Protein AF-A0A1X7UXG9-F1 (afdb_monomer_lite)

InterPro domains:
  IPR025398 ZMYM1-like, RNase-like domain [PF14291] (23-160)

Structure (mmCIF, N/CA/C/O backbone):
data_AF-A0A1X7UXG9-F1
#
_entry.id   AF-A0A1X7UXG9-F1
#
loop_
_atom_site.group_PDB
_atom_site.id
_atom_site.type_symbol
_atom_site.label_atom_id
_atom_site.label_alt_id
_atom_site.label_comp_id
_atom_site.label_asym_id
_atom_site.label_entity_id
_atom_site.label_seq_id
_atom_site.pdbx_PDB_ins_code
_atom_site.Cartn_x
_atom_site.Cartn_y
_atom_site.Cartn_z
_atom_site.occupancy
_atom_site.B_iso_or_equiv
_atom_site.auth_seq_id
_atom_site.auth_comp_id
_atom_site.auth_asym_id
_atom_site.auth_atom_id
_atom_site.pdbx_PDB_model_num
ATOM 1 N N . MET A 1 1 ? -40.523 -17.699 44.724 1.00 46.25 1 MET A N 1
ATOM 2 C CA . MET A 1 1 ? -41.232 -17.612 43.425 1.00 46.25 1 MET A CA 1
ATOM 3 C C . MET A 1 1 ? -40.371 -18.243 42.340 1.00 46.25 1 MET A C 1
ATOM 5 O O . MET A 1 1 ? -39.279 -17.752 42.085 1.00 46.25 1 MET A O 1
ATOM 9 N N . ILE A 1 2 ? -40.819 -19.353 41.747 1.00 55.97 2 ILE A N 1
ATOM 10 C CA . ILE A 1 2 ? -40.121 -20.031 40.645 1.00 55.97 2 ILE A CA 1
ATOM 11 C C . ILE A 1 2 ? -40.518 -19.315 39.350 1.00 55.97 2 ILE A C 1
ATOM 13 O O . ILE A 1 2 ? -41.688 -19.307 38.981 1.00 55.97 2 ILE A O 1
ATOM 17 N N . VAL A 1 3 ? -39.560 -18.665 38.688 1.00 57.25 3 VAL A N 1
ATOM 18 C CA . VAL A 1 3 ? -39.793 -18.019 37.386 1.00 57.25 3 VAL A CA 1
ATOM 19 C C . VAL A 1 3 ? -40.158 -19.109 36.363 1.00 57.25 3 VAL A C 1
ATOM 21 O O . VAL A 1 3 ? -39.424 -20.099 36.290 1.00 57.25 3 VAL A O 1
ATOM 24 N N . PRO A 1 4 ? -41.239 -18.968 35.568 1.00 61.47 4 PRO A N 1
ATOM 25 C CA . PRO A 1 4 ? -41.665 -20.001 34.625 1.00 61.47 4 PRO A CA 1
ATOM 26 C C . PRO A 1 4 ? -40.545 -20.370 33.641 1.00 61.47 4 PRO A C 1
ATOM 28 O O . PRO A 1 4 ? -39.836 -19.496 33.135 1.00 61.47 4 PRO A O 1
ATOM 31 N N . SER A 1 5 ? -40.400 -21.666 33.344 1.00 67.81 5 SER A N 1
ATOM 32 C CA . SER A 1 5 ? -39.365 -22.231 32.453 1.00 67.81 5 SER A CA 1
ATOM 33 C C . SER A 1 5 ? -39.237 -21.483 31.108 1.00 67.81 5 SER A C 1
ATOM 35 O O . SER A 1 5 ? -38.129 -21.159 30.668 1.00 67.81 5 SER A O 1
ATOM 37 N N . ASN A 1 6 ? -40.365 -21.085 30.507 1.00 71.12 6 ASN A N 1
ATOM 38 C CA . ASN A 1 6 ? -40.392 -20.320 29.255 1.00 71.12 6 ASN A CA 1
ATOM 39 C C . ASN A 1 6 ? -39.812 -18.903 29.379 1.00 71.12 6 ASN A C 1
ATOM 41 O O . ASN A 1 6 ? -39.147 -18.429 28.459 1.00 71.12 6 ASN A O 1
ATOM 45 N N . THR A 1 7 ? -39.995 -18.234 30.517 1.00 75.69 7 THR A N 1
ATOM 46 C CA . THR A 1 7 ? -39.500 -16.869 30.735 1.00 75.69 7 THR A CA 1
ATOM 47 C C . THR A 1 7 ? -37.975 -16.848 30.866 1.00 75.69 7 THR A C 1
ATOM 49 O O . THR A 1 7 ? -37.319 -15.960 30.322 1.00 75.69 7 THR A O 1
ATOM 52 N N . ARG A 1 8 ? -37.381 -17.871 31.505 1.00 77.00 8 ARG A N 1
ATOM 53 C CA . ARG A 1 8 ? -35.915 -18.052 31.544 1.00 77.00 8 ARG A CA 1
ATOM 54 C C . ARG A 1 8 ? -35.333 -18.340 30.159 1.00 77.00 8 ARG A C 1
ATOM 56 O O . ARG A 1 8 ? -34.310 -17.758 29.806 1.00 77.00 8 ARG A O 1
ATOM 63 N N . ARG A 1 9 ? -35.990 -19.188 29.361 1.00 81.12 9 ARG A N 1
ATOM 64 C CA . ARG A 1 9 ? -35.554 -19.514 27.992 1.00 81.12 9 ARG A CA 1
ATOM 65 C C . ARG A 1 9 ? -35.587 -18.292 27.069 1.00 81.12 9 ARG A C 1
ATOM 67 O O . ARG A 1 9 ? -34.615 -18.047 26.359 1.00 81.12 9 ARG A O 1
ATOM 74 N N . LEU A 1 10 ? -36.659 -17.499 27.117 1.00 82.62 10 LEU A N 1
ATOM 75 C CA . LEU A 1 10 ? -36.786 -16.257 26.345 1.00 82.62 10 LEU A CA 1
ATOM 76 C C . LEU A 1 10 ? -35.743 -15.208 26.758 1.00 82.62 10 LEU A C 1
ATOM 78 O O . LEU A 1 10 ? -35.143 -14.564 25.899 1.00 82.62 10 LEU A O 1
ATOM 82 N N . TYR A 1 11 ? -35.476 -15.072 28.060 1.00 86.00 11 TYR A N 1
ATOM 83 C CA . TYR A 1 11 ? -34.438 -14.174 28.570 1.00 86.00 11 TYR A CA 1
ATOM 84 C C . TYR A 1 11 ? -33.036 -14.570 28.086 1.00 86.00 11 TYR A C 1
ATOM 86 O O . TYR A 1 11 ? -32.285 -13.722 27.602 1.00 86.00 11 TYR A O 1
ATOM 94 N N . LEU A 1 12 ? -32.695 -15.862 28.169 1.00 86.50 12 LEU A N 1
ATOM 95 C CA . LEU A 1 12 ? -31.421 -16.391 27.676 1.00 86.50 12 LEU A CA 1
ATOM 96 C C . LEU A 1 12 ? -31.277 -16.194 26.166 1.00 86.50 12 LEU A C 1
ATOM 98 O O . LEU A 1 12 ? -30.239 -15.716 25.717 1.00 86.50 12 LEU A O 1
ATOM 102 N N . HIS A 1 13 ? -32.328 -16.487 25.396 1.00 88.38 13 HIS A N 1
ATOM 103 C CA . HIS A 1 13 ? -32.331 -16.266 23.953 1.00 88.38 13 HIS A CA 1
ATOM 104 C C . HIS A 1 13 ? -32.081 -14.791 23.612 1.00 88.38 13 HIS A C 1
ATOM 106 O O . HIS A 1 13 ? -31.202 -14.491 22.812 1.00 88.38 13 HIS A O 1
ATOM 112 N N . ARG A 1 14 ? -32.766 -13.855 24.285 1.00 88.25 14 ARG A N 1
ATOM 113 C CA . ARG A 1 14 ? -32.559 -12.414 24.077 1.00 88.25 14 ARG A CA 1
ATOM 114 C C . ARG A 1 14 ? -31.129 -11.979 24.409 1.00 88.25 14 ARG A C 1
ATOM 116 O O . ARG A 1 14 ? -30.548 -11.220 23.637 1.00 88.25 14 ARG A O 1
ATOM 123 N N . LYS A 1 15 ? -30.550 -12.474 25.510 1.00 88.88 15 LYS A N 1
ATOM 124 C CA . LYS A 1 15 ? -29.150 -12.196 25.880 1.00 88.88 15 LYS A CA 1
ATOM 125 C C . LYS A 1 15 ? -28.161 -12.724 24.841 1.00 88.88 15 LYS A C 1
ATOM 127 O O . LYS A 1 15 ? -27.250 -11.999 24.459 1.00 88.88 15 LYS A O 1
ATOM 132 N N . ILE A 1 16 ? -28.351 -13.955 24.364 1.00 90.75 16 ILE A N 1
ATOM 133 C CA . ILE A 1 16 ? -27.497 -14.551 23.325 1.00 90.75 16 ILE A CA 1
ATOM 134 C C . ILE A 1 16 ? -27.594 -13.736 22.036 1.00 90.75 16 ILE A C 1
ATOM 136 O O . ILE A 1 16 ? -26.565 -13.361 21.481 1.00 90.75 16 ILE A O 1
ATOM 140 N N . THR A 1 17 ? -28.805 -13.387 21.599 1.00 90.06 17 THR A N 1
ATOM 141 C CA . THR A 1 17 ? -29.002 -12.561 20.403 1.00 90.06 17 THR A CA 1
ATOM 142 C C . THR A 1 17 ? -28.331 -11.196 20.553 1.00 90.06 17 THR A C 1
ATOM 144 O O . THR A 1 17 ? -27.647 -10.758 19.637 1.00 90.06 17 THR A O 1
ATOM 147 N N . GLN A 1 18 ? -28.435 -10.545 21.717 1.00 90.38 18 GLN A N 1
ATOM 148 C CA . GLN A 1 18 ? -27.741 -9.277 21.980 1.00 90.38 18 GLN A CA 1
ATOM 149 C C . GLN A 1 18 ? -26.213 -9.410 21.900 1.00 90.38 18 GLN A C 1
ATOM 151 O O . GLN A 1 18 ? -25.566 -8.559 21.294 1.00 90.38 18 GLN A O 1
ATOM 156 N N . LEU A 1 19 ? -25.640 -10.481 22.458 1.00 91.69 19 LEU A N 1
ATOM 157 C CA . LEU A 1 19 ? -24.198 -10.742 22.399 1.00 91.69 19 LEU A CA 1
ATOM 158 C C . LEU A 1 19 ? -23.717 -11.001 20.966 1.00 91.69 19 LEU A C 1
ATOM 160 O O . LEU A 1 19 ? -22.691 -10.463 20.553 1.00 91.69 19 LEU A O 1
ATOM 164 N N . VAL A 1 20 ? -24.465 -11.796 20.195 1.00 93.25 20 VAL A N 1
ATOM 165 C CA . VAL A 1 20 ? -24.142 -12.093 18.791 1.00 93.25 20 VAL A CA 1
ATOM 166 C C . VAL A 1 20 ? -24.216 -10.827 17.940 1.00 93.25 20 VAL A C 1
ATOM 168 O O . VAL A 1 20 ? -23.294 -10.552 17.172 1.00 93.25 20 VAL A O 1
ATOM 171 N N . THR A 1 21 ? -25.267 -10.023 18.107 1.00 92.69 21 THR A N 1
ATOM 172 C CA . THR A 1 21 ? -25.415 -8.749 17.394 1.00 92.69 21 THR A CA 1
ATOM 173 C C . THR A 1 21 ? -24.310 -7.764 17.772 1.00 92.69 21 THR A C 1
ATOM 175 O O . THR A 1 21 ? -23.743 -7.130 16.885 1.00 92.69 21 THR A O 1
ATOM 178 N N . GLY A 1 22 ? -23.953 -7.672 19.059 1.00 92.00 22 GLY A N 1
ATOM 179 C CA . GLY A 1 22 ? -22.851 -6.831 19.532 1.00 92.00 22 GLY A CA 1
ATOM 180 C C . GLY A 1 22 ? -21.515 -7.216 18.898 1.00 92.00 22 GLY A C 1
ATOM 181 O O . GLY A 1 22 ? -20.849 -6.368 18.312 1.00 92.00 22 GLY A O 1
ATOM 182 N N . ARG A 1 23 ? -21.181 -8.513 18.905 1.00 92.56 23 ARG A N 1
ATOM 183 C CA . ARG A 1 23 ? -19.962 -9.027 18.263 1.00 92.56 23 ARG A CA 1
ATOM 184 C C . ARG A 1 23 ? -19.941 -8.765 16.759 1.00 92.56 23 ARG A C 1
ATOM 186 O O . ARG A 1 23 ? -18.907 -8.398 16.217 1.00 92.56 23 ARG A O 1
ATOM 193 N N . ARG A 1 24 ? -21.070 -8.950 16.068 1.00 93.88 24 ARG A N 1
ATOM 194 C CA . ARG A 1 24 ? -21.158 -8.679 14.625 1.00 93.88 24 ARG A CA 1
ATOM 195 C C . ARG A 1 24 ? -20.917 -7.202 14.319 1.00 93.88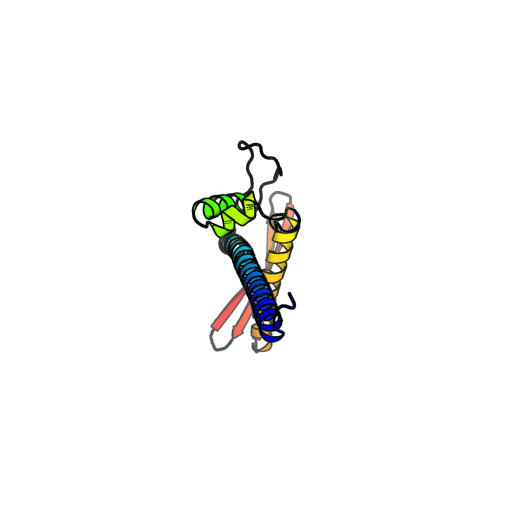 24 ARG A C 1
ATOM 197 O O . ARG A 1 24 ? -20.215 -6.903 13.361 1.00 93.88 24 ARG A O 1
ATOM 204 N N . LYS A 1 25 ? -21.473 -6.306 15.137 1.00 93.69 25 LYS A N 1
ATOM 205 C CA . LYS A 1 25 ? -21.252 -4.864 15.011 1.00 93.69 25 LYS A CA 1
ATOM 206 C C . LYS A 1 25 ? -19.779 -4.507 15.218 1.00 93.69 25 LYS A C 1
ATOM 208 O O . LYS A 1 25 ? -19.227 -3.785 14.406 1.00 93.69 25 LYS A O 1
ATOM 213 N N . GLU A 1 26 ? -19.133 -5.064 16.238 1.00 91.75 26 GLU A N 1
ATOM 214 C CA . GLU A 1 26 ? -17.703 -4.847 16.494 1.00 91.75 26 GLU A CA 1
ATOM 215 C C . GLU A 1 26 ? -16.818 -5.337 15.336 1.00 91.75 26 GLU A C 1
ATOM 217 O O . GLU A 1 26 ? -15.916 -4.629 14.901 1.00 91.75 26 GLU A O 1
ATOM 222 N N . VAL A 1 27 ? -17.100 -6.524 14.786 1.00 93.31 27 VAL A N 1
ATOM 223 C CA . VAL A 1 27 ? -16.371 -7.049 13.618 1.00 93.31 27 VAL A CA 1
ATOM 224 C C . VAL A 1 27 ? -16.527 -6.134 12.406 1.00 93.31 27 VAL A C 1
ATOM 226 O O . VAL A 1 27 ? -15.559 -5.922 11.682 1.00 93.31 27 VAL A O 1
ATOM 229 N N . GLU A 1 28 ? -17.727 -5.605 12.181 1.00 95.19 28 GLU A N 1
ATOM 230 C CA . GLU A 1 28 ? -17.985 -4.669 11.089 1.00 95.19 28 GLU A CA 1
ATOM 231 C C . GLU A 1 28 ? -17.241 -3.343 11.297 1.00 95.19 28 GLU A C 1
ATOM 233 O O . GLU A 1 28 ? -16.549 -2.887 10.390 1.00 95.19 28 GLU A O 1
ATOM 238 N N . GLU A 1 29 ? -17.296 -2.773 12.505 1.00 93.88 29 GLU A N 1
ATOM 239 C CA . GLU A 1 29 ? -16.570 -1.543 12.840 1.00 93.88 29 GLU A CA 1
ATOM 240 C C . GLU A 1 29 ? -15.052 -1.718 12.646 1.00 93.88 29 GLU A C 1
ATOM 242 O O . GLU A 1 29 ? -14.397 -0.878 12.030 1.00 93.88 29 GLU A O 1
ATOM 247 N N . ASN A 1 30 ? -14.496 -2.852 13.085 1.00 93.31 30 ASN A N 1
ATOM 248 C CA . ASN A 1 30 ? -13.076 -3.164 12.912 1.00 93.31 30 ASN A CA 1
ATOM 249 C C . ASN A 1 30 ? -12.691 -3.335 11.435 1.00 93.31 30 ASN A C 1
ATOM 251 O O . ASN A 1 30 ? -11.621 -2.888 11.025 1.00 93.31 30 ASN A O 1
ATOM 255 N N . ARG A 1 31 ? -13.550 -3.960 10.617 1.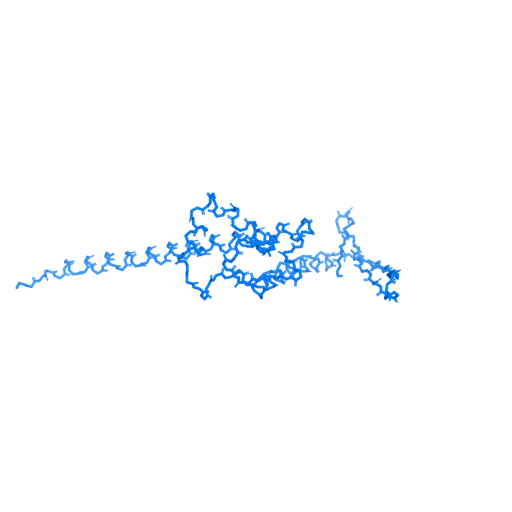00 95.31 31 ARG A N 1
ATOM 256 C CA . ARG A 1 31 ? -13.320 -4.081 9.167 1.00 95.31 31 ARG A CA 1
ATOM 257 C C . ARG A 1 31 ? -13.295 -2.716 8.495 1.00 95.31 31 ARG A C 1
ATOM 259 O O . ARG A 1 31 ? -12.410 -2.479 7.680 1.00 95.31 31 ARG A O 1
ATOM 266 N N . GLN A 1 32 ? -14.223 -1.833 8.854 1.00 95.75 32 GLN A N 1
ATOM 267 C CA . GLN A 1 32 ? -14.268 -0.471 8.323 1.00 95.75 32 GLN A CA 1
ATOM 268 C C . GLN A 1 32 ? -13.025 0.325 8.722 1.00 95.75 32 GLN A C 1
ATOM 270 O O . GLN A 1 32 ? -12.411 0.954 7.866 1.00 95.75 32 GLN A O 1
ATOM 275 N N . TYR A 1 33 ? -12.596 0.231 9.984 1.00 94.94 33 TYR A N 1
ATOM 276 C CA . TYR A 1 33 ? -11.359 0.862 10.446 1.00 94.94 33 TYR A CA 1
ATOM 277 C C . TYR A 1 33 ? -10.141 0.400 9.634 1.00 94.94 33 TYR A C 1
ATOM 279 O O . TYR A 1 33 ? -9.412 1.224 9.087 1.00 94.94 33 TYR A O 1
ATOM 287 N N . VAL A 1 34 ? -9.954 -0.917 9.498 1.00 94.94 34 VAL A N 1
ATOM 288 C CA . VAL A 1 34 ? -8.837 -1.490 8.731 1.00 94.94 34 VAL A CA 1
ATOM 289 C C . VAL A 1 34 ? -8.905 -1.088 7.259 1.00 94.94 34 VAL A C 1
ATOM 291 O O . VAL A 1 34 ? -7.869 -0.778 6.677 1.00 94.94 34 VAL A O 1
ATOM 294 N N . MET A 1 35 ? -10.101 -1.052 6.664 1.00 96.56 35 MET A N 1
ATOM 295 C CA . MET A 1 35 ? -10.275 -0.639 5.271 1.00 96.56 35 MET A CA 1
ATOM 296 C C . MET A 1 35 ? -9.783 0.791 5.048 1.00 96.56 35 MET A C 1
ATOM 298 O O . MET A 1 35 ? -9.020 1.021 4.117 1.00 96.56 35 MET A O 1
ATOM 302 N N . ILE A 1 36 ? -10.120 1.719 5.949 1.00 96.38 36 ILE A N 1
ATOM 303 C CA . ILE A 1 36 ? -9.661 3.112 5.863 1.00 96.38 36 ILE A CA 1
ATOM 304 C C . ILE A 1 36 ? -8.127 3.191 5.902 1.00 96.38 36 ILE A C 1
ATOM 306 O O . ILE A 1 36 ? -7.524 3.925 5.121 1.00 96.38 36 ILE A O 1
ATOM 310 N N . LEU A 1 37 ? -7.470 2.408 6.769 1.00 96.00 37 LEU A N 1
ATOM 311 C CA . LEU A 1 37 ? -6.003 2.380 6.822 1.00 96.00 37 LEU A CA 1
ATOM 312 C C . LEU A 1 37 ? -5.393 1.855 5.514 1.00 96.00 37 LEU A C 1
ATOM 314 O O . LEU A 1 37 ? -4.427 2.432 5.012 1.00 96.00 37 LEU A O 1
ATOM 318 N N . ILE A 1 38 ? -5.957 0.775 4.964 1.00 96.88 38 ILE A N 1
ATOM 319 C CA . ILE A 1 38 ? -5.505 0.176 3.701 1.00 96.88 38 ILE A CA 1
ATOM 320 C C . ILE A 1 38 ? -5.696 1.159 2.545 1.00 96.88 38 ILE A C 1
ATOM 322 O O . ILE A 1 38 ? -4.770 1.346 1.762 1.00 96.88 38 ILE A O 1
ATOM 326 N N . GLU A 1 39 ? -6.854 1.809 2.446 1.00 96.81 39 GLU A N 1
ATOM 327 C CA . GLU A 1 39 ? -7.158 2.782 1.393 1.00 96.81 39 GLU A CA 1
ATOM 328 C C . GLU A 1 39 ? -6.220 3.990 1.446 1.00 96.81 39 GLU A C 1
ATOM 330 O O . GLU A 1 39 ? -5.704 4.412 0.412 1.00 96.81 39 GLU A O 1
ATOM 335 N N . THR A 1 40 ? -5.924 4.504 2.642 1.00 96.81 40 THR A N 1
ATOM 336 C CA . THR A 1 40 ? -4.975 5.612 2.814 1.00 96.81 40 THR A CA 1
ATOM 337 C C . THR A 1 40 ? -3.550 5.203 2.428 1.00 96.81 40 THR A C 1
ATOM 339 O O . THR A 1 40 ? -2.858 5.960 1.745 1.00 96.81 40 THR A O 1
ATOM 342 N N . LEU A 1 41 ? -3.102 3.993 2.790 1.00 96.81 41 LEU A N 1
ATOM 343 C CA . LEU A 1 41 ? -1.799 3.470 2.352 1.00 96.81 41 LEU A CA 1
ATOM 344 C C . LEU A 1 41 ? -1.744 3.255 0.840 1.00 96.81 41 LEU A C 1
ATOM 346 O O . LEU A 1 41 ? -0.755 3.612 0.202 1.00 96.81 41 LEU A O 1
ATOM 350 N N . HIS A 1 42 ? -2.809 2.696 0.270 1.00 96.31 42 HIS A N 1
ATOM 351 C CA . HIS A 1 42 ? -2.938 2.474 -1.162 1.00 96.31 42 HIS A CA 1
ATOM 352 C C . HIS A 1 42 ? -2.902 3.797 -1.932 1.00 96.31 42 HIS A C 1
ATOM 354 O O . HIS A 1 42 ? -2.157 3.907 -2.901 1.00 96.31 42 HIS A O 1
ATOM 360 N N . TYR A 1 43 ? -3.612 4.825 -1.458 1.00 96.44 43 TYR A N 1
ATOM 361 C CA . TYR A 1 43 ? -3.547 6.171 -2.022 1.00 96.44 43 TYR A CA 1
ATOM 362 C C . TYR A 1 43 ? -2.111 6.703 -2.033 1.00 96.44 43 TYR A C 1
ATOM 364 O O . TYR A 1 43 ? -1.613 7.110 -3.081 1.00 96.44 43 TYR A O 1
ATOM 372 N N . CYS A 1 44 ? -1.414 6.651 -0.895 1.00 96.12 44 CYS A N 1
ATOM 373 C CA . CYS A 1 44 ? -0.031 7.112 -0.829 1.00 96.12 44 CYS A CA 1
ATOM 374 C C . CYS A 1 44 ? 0.884 6.342 -1.791 1.00 96.12 44 CYS A C 1
ATOM 376 O O . CYS A 1 44 ? 1.701 6.960 -2.471 1.00 96.12 44 CYS A O 1
ATOM 378 N N . ALA A 1 45 ? 0.721 5.019 -1.889 1.00 94.38 45 ALA A N 1
ATOM 379 C CA . ALA A 1 45 ? 1.489 4.184 -2.808 1.00 94.38 45 ALA A CA 1
ATOM 380 C C . ALA A 1 45 ? 1.222 4.549 -4.277 1.00 94.38 45 ALA A C 1
ATOM 382 O O . ALA A 1 45 ? 2.165 4.734 -5.042 1.00 94.38 45 ALA A O 1
ATOM 383 N N . GLN A 1 46 ? -0.046 4.720 -4.659 1.00 93.88 46 GLN A N 1
ATOM 384 C CA . GLN A 1 46 ? -0.433 5.102 -6.019 1.00 93.88 46 GLN A CA 1
ATOM 385 C C . GLN A 1 46 ? 0.072 6.493 -6.414 1.00 93.88 46 GLN A C 1
ATOM 387 O O . GLN A 1 46 ? 0.423 6.708 -7.570 1.00 93.88 46 GLN A O 1
ATOM 392 N N . GLN A 1 47 ? 0.105 7.436 -5.469 1.00 95.94 47 GLN A N 1
ATOM 393 C CA . GLN A 1 47 ? 0.558 8.808 -5.713 1.00 95.94 47 GLN A CA 1
ATOM 394 C C . GLN A 1 47 ? 2.074 8.997 -5.524 1.00 95.94 47 GLN A C 1
ATOM 396 O O . GLN A 1 47 ? 2.577 10.100 -5.727 1.00 95.94 47 GLN A O 1
ATOM 401 N N . GLY A 1 48 ? 2.813 7.965 -5.097 1.00 93.19 48 GLY A N 1
ATOM 402 C CA . GLY A 1 48 ? 4.236 8.091 -4.763 1.00 93.19 48 GLY A CA 1
ATOM 403 C C . GLY A 1 48 ? 4.508 9.007 -3.560 1.00 93.19 48 GLY A C 1
ATOM 404 O O . GLY A 1 48 ? 5.588 9.583 -3.441 1.00 93.19 48 GLY A O 1
ATOM 405 N N . VAL A 1 49 ? 3.529 9.170 -2.667 1.00 94.44 49 VAL A N 1
ATOM 406 C CA . VAL A 1 49 ? 3.645 10.011 -1.472 1.00 94.44 49 VAL A CA 1
ATOM 407 C C . VAL A 1 49 ? 4.390 9.238 -0.390 1.00 94.44 49 VAL A C 1
ATOM 409 O O . VAL A 1 49 ? 3.963 8.167 0.042 1.00 94.44 49 VAL A O 1
ATOM 412 N N . ALA A 1 50 ? 5.494 9.807 0.093 1.00 92.38 50 ALA A N 1
ATOM 413 C CA . ALA A 1 50 ? 6.230 9.238 1.215 1.00 92.38 50 ALA A CA 1
ATOM 414 C C . ALA A 1 50 ? 5.313 9.119 2.441 1.00 92.38 50 ALA A C 1
ATOM 416 O O . ALA A 1 50 ? 4.710 10.105 2.849 1.00 92.38 50 ALA A O 1
ATOM 417 N N . LEU A 1 51 ? 5.216 7.940 3.057 1.00 91.62 51 LEU A N 1
ATOM 418 C CA . LEU A 1 51 ? 4.346 7.748 4.226 1.00 91.62 51 LEU A CA 1
ATOM 419 C C . LEU A 1 51 ? 4.835 8.516 5.452 1.00 91.62 51 LEU A C 1
ATOM 421 O O . LEU A 1 51 ? 4.026 9.032 6.221 1.00 91.62 51 LEU A O 1
ATOM 425 N N . ARG A 1 52 ? 6.160 8.576 5.605 1.00 86.88 52 ARG A N 1
ATOM 426 C CA . ARG A 1 52 ? 6.852 8.965 6.827 1.00 86.88 52 ARG A CA 1
ATOM 427 C C . ARG A 1 52 ? 8.074 9.829 6.570 1.00 86.88 52 ARG A C 1
ATOM 429 O O . ARG A 1 52 ? 8.735 9.684 5.542 1.00 86.88 52 ARG A O 1
ATOM 436 N N . GLY A 1 53 ? 8.370 10.714 7.518 1.00 76.31 53 GLY A N 1
ATOM 437 C CA . GLY A 1 53 ? 9.592 11.515 7.524 1.00 76.31 53 GLY A CA 1
ATOM 438 C C . GLY A 1 53 ? 10.789 10.760 8.110 1.00 76.31 53 GLY A C 1
ATOM 439 O O . GLY A 1 53 ? 10.659 9.668 8.654 1.00 76.31 53 GLY A O 1
ATOM 440 N N . HIS A 1 54 ? 11.975 11.371 8.040 1.00 69.44 54 HIS A N 1
ATOM 441 C CA . HIS A 1 54 ? 13.194 10.813 8.645 1.00 69.44 54 HIS A CA 1
ATOM 442 C C . HIS A 1 54 ? 13.120 10.733 10.182 1.00 69.44 54 HIS A C 1
ATOM 444 O O . HIS A 1 54 ? 13.766 9.886 10.793 1.00 69.44 54 HIS A O 1
ATOM 450 N N . ARG A 1 55 ? 12.330 11.615 10.805 1.00 66.12 55 ARG A N 1
ATOM 451 C CA . ARG A 1 55 ? 12.020 11.601 12.236 1.00 66.12 55 ARG A CA 1
ATOM 452 C C . ARG A 1 55 ? 10.511 11.529 12.392 1.00 66.12 55 ARG A C 1
ATOM 454 O O . ARG A 1 55 ? 9.845 12.553 12.315 1.00 66.12 55 ARG A O 1
ATOM 461 N N . GLU A 1 56 ? 9.994 10.327 12.577 1.00 62.25 56 GLU A N 1
ATOM 462 C CA . GLU A 1 56 ? 8.672 10.155 13.167 1.00 62.25 56 GLU A CA 1
ATOM 463 C C . GLU A 1 56 ? 8.861 10.061 14.671 1.00 62.25 56 GLU A C 1
ATOM 465 O O . GLU A 1 56 ? 9.618 9.215 15.153 1.00 62.25 56 GLU A O 1
ATOM 470 N N . VAL A 1 57 ? 8.219 10.960 15.405 1.00 60.28 57 VAL A N 1
ATOM 471 C CA . VAL A 1 57 ? 8.211 10.906 16.862 1.00 60.28 57 VAL A CA 1
ATOM 472 C C . VAL A 1 57 ? 6.800 10.517 17.277 1.00 60.28 57 VAL A C 1
ATOM 474 O O . VAL A 1 57 ? 5.839 11.195 16.926 1.00 60.28 57 VAL A O 1
ATOM 477 N N . ASP A 1 58 ? 6.682 9.395 17.982 1.00 54.91 58 ASP A N 1
ATOM 478 C CA . ASP A 1 58 ? 5.431 8.935 18.592 1.00 54.91 58 ASP A CA 1
ATOM 479 C C . ASP A 1 58 ? 5.212 9.713 19.900 1.00 54.91 58 ASP A C 1
ATOM 481 O O . ASP A 1 58 ? 5.424 9.207 21.002 1.00 54.91 58 ASP A O 1
ATOM 485 N N . THR A 1 59 ? 4.933 11.011 19.773 1.00 55.41 59 THR A N 1
ATOM 486 C CA . THR A 1 59 ? 4.756 11.946 20.894 1.00 55.41 59 THR A CA 1
ATOM 487 C C . THR A 1 59 ? 3.525 12.809 20.678 1.00 55.41 59 THR A C 1
ATOM 489 O O . THR A 1 59 ? 3.223 13.196 19.554 1.00 55.41 59 THR A O 1
ATOM 492 N N . GLU A 1 60 ? 2.858 13.163 21.776 1.00 53.09 60 GLU A N 1
ATOM 493 C CA . GLU A 1 60 ? 1.676 14.037 21.796 1.00 53.09 60 GLU A CA 1
ATOM 494 C C . GLU A 1 60 ? 1.993 15.515 21.472 1.00 53.09 60 GLU A C 1
ATOM 496 O O . GLU A 1 60 ? 1.081 16.338 21.419 1.00 53.09 60 GLU A O 1
ATOM 501 N N . ASP A 1 61 ? 3.265 15.859 21.234 1.00 57.12 61 ASP A N 1
ATOM 502 C CA . ASP A 1 61 ? 3.681 17.208 20.847 1.00 57.12 61 ASP A CA 1
ATOM 503 C C . ASP A 1 61 ? 3.195 17.550 19.431 1.00 57.12 61 ASP A C 1
ATOM 505 O O . ASP A 1 61 ? 3.649 17.002 18.424 1.00 57.12 61 ASP A O 1
ATOM 509 N N . THR A 1 62 ? 2.285 18.519 19.360 1.00 54.41 62 THR A N 1
ATOM 510 C CA . THR A 1 62 ? 1.622 18.980 18.131 1.00 54.41 62 THR A CA 1
ATOM 511 C C . THR A 1 62 ? 2.547 19.681 17.135 1.00 54.41 62 THR A C 1
ATOM 513 O O . THR A 1 62 ? 2.147 19.907 15.996 1.00 54.41 62 THR A O 1
ATOM 516 N N . ASP A 1 63 ? 3.776 20.011 17.541 1.00 58.91 63 ASP A N 1
ATOM 517 C CA . ASP A 1 63 ? 4.769 20.715 16.717 1.00 58.91 63 ASP A CA 1
ATOM 518 C C . ASP A 1 63 ? 5.643 19.771 15.873 1.00 58.91 63 ASP A C 1
ATOM 520 O O . ASP A 1 63 ? 6.566 20.207 15.178 1.00 58.91 63 ASP A O 1
ATOM 524 N N . ILE A 1 64 ? 5.370 18.463 15.911 1.00 67.19 64 ILE A N 1
ATOM 525 C CA . ILE A 1 64 ? 6.186 17.451 15.243 1.00 67.19 64 ILE A CA 1
ATOM 526 C C . ILE A 1 64 ? 5.470 16.908 14.005 1.00 67.19 64 ILE A C 1
ATOM 528 O O . ILE A 1 64 ? 4.284 16.589 14.013 1.00 67.19 64 ILE A O 1
ATOM 532 N N . ASN A 1 65 ? 6.217 16.784 12.907 1.00 74.56 65 ASN A N 1
ATOM 533 C CA . ASN A 1 65 ? 5.730 16.180 11.672 1.00 74.56 65 ASN A CA 1
ATOM 534 C C . ASN A 1 65 ? 5.426 14.684 11.887 1.00 74.56 65 ASN A C 1
ATOM 536 O O . ASN A 1 65 ? 6.344 13.875 12.020 1.00 74.56 65 ASN A O 1
ATOM 540 N N . LEU A 1 66 ? 4.139 14.327 11.871 1.00 78.50 66 LEU A N 1
ATOM 541 C CA . LEU A 1 66 ? 3.637 12.959 12.059 1.00 78.50 66 LEU A CA 1
ATOM 542 C C . LEU A 1 66 ? 3.843 12.047 10.834 1.00 78.50 66 LEU A C 1
ATOM 544 O O . LEU A 1 66 ? 3.536 10.863 10.890 1.00 78.50 66 LEU A O 1
ATOM 548 N N . GLY A 1 67 ? 4.314 12.583 9.705 1.00 88.12 67 GLY A N 1
ATOM 549 C CA . GLY A 1 67 ? 4.318 11.884 8.422 1.00 88.12 67 GLY A CA 1
ATOM 550 C C . GLY A 1 67 ? 2.969 11.976 7.702 1.00 88.12 67 GLY A C 1
ATOM 551 O O . GLY A 1 67 ? 1.923 12.255 8.297 1.00 88.12 67 GLY A O 1
ATOM 552 N N . ASN A 1 68 ? 2.984 11.762 6.386 1.00 91.69 68 ASN A N 1
ATOM 553 C CA . ASN A 1 68 ? 1.802 11.937 5.541 1.00 91.69 68 ASN A CA 1
ATOM 554 C C . ASN A 1 68 ? 0.707 10.915 5.860 1.00 91.69 68 ASN A C 1
ATOM 556 O O . ASN A 1 68 ? -0.466 11.272 5.848 1.00 91.69 68 ASN A O 1
ATOM 560 N N . PHE A 1 69 ? 1.066 9.668 6.190 1.00 92.81 69 PHE A N 1
ATOM 561 C CA . PHE A 1 69 ? 0.077 8.641 6.525 1.00 92.81 69 PHE A CA 1
ATOM 562 C C . PHE A 1 69 ? -0.740 9.028 7.763 1.00 92.81 69 PHE A C 1
ATOM 564 O O . PHE A 1 69 ? -1.964 9.126 7.685 1.00 92.81 69 PHE A O 1
ATOM 571 N N . LEU A 1 70 ? -0.076 9.312 8.888 1.00 90.88 70 LEU A N 1
ATOM 572 C CA . LEU A 1 70 ? -0.765 9.696 10.122 1.00 90.88 70 LEU A CA 1
ATOM 573 C C . LEU A 1 70 ? -1.501 11.031 9.972 1.00 90.88 70 LEU A C 1
ATOM 575 O O . LEU A 1 70 ? -2.611 11.175 10.479 1.00 90.88 70 LEU A O 1
ATOM 579 N N . SER A 1 71 ? -0.936 11.980 9.221 1.00 91.06 71 SER A N 1
ATOM 580 C CA . SER A 1 71 ? -1.603 13.256 8.932 1.00 91.06 71 SER A CA 1
ATOM 581 C C . SER A 1 71 ? -2.909 13.064 8.150 1.00 91.06 71 SER A C 1
ATOM 583 O O . SER A 1 71 ? -3.916 13.686 8.485 1.00 91.06 71 SER A O 1
ATOM 585 N N . LEU A 1 72 ? -2.931 12.170 7.154 1.00 94.12 72 LEU A N 1
ATOM 586 C CA . LEU A 1 72 ? -4.143 11.837 6.396 1.00 94.12 72 LEU A CA 1
ATOM 587 C C . LEU A 1 72 ? -5.185 11.118 7.260 1.00 94.12 72 LEU A C 1
ATOM 589 O O . LEU A 1 72 ? -6.365 11.458 7.191 1.00 94.12 72 LEU A O 1
ATOM 593 N N . ILE A 1 73 ? -4.762 10.181 8.113 1.00 94.00 73 ILE A N 1
ATOM 594 C CA . ILE A 1 73 ? -5.655 9.511 9.070 1.00 94.00 73 ILE A CA 1
ATOM 595 C C . ILE A 1 73 ? -6.273 10.521 10.045 1.00 94.00 73 ILE A C 1
ATOM 597 O O . ILE A 1 73 ? -7.485 10.510 10.270 1.00 94.00 73 ILE A O 1
ATOM 601 N N . ASN A 1 74 ? -5.470 11.445 10.575 1.00 90.94 74 ASN A N 1
ATOM 602 C CA . ASN A 1 74 ? -5.957 12.503 11.456 1.00 90.94 74 ASN A CA 1
ATOM 603 C C . ASN A 1 74 ? -6.952 13.423 10.738 1.00 90.94 74 ASN A C 1
ATOM 605 O O . ASN A 1 74 ? -8.013 13.711 11.293 1.00 90.94 74 ASN A O 1
ATOM 609 N N . LEU A 1 75 ? -6.671 13.812 9.490 1.00 93.25 75 LEU A N 1
ATOM 610 C CA . LEU A 1 75 ? -7.595 14.590 8.660 1.00 93.25 75 LEU A CA 1
ATOM 611 C C . LEU A 1 75 ? -8.932 13.856 8.467 1.00 93.25 75 LEU A C 1
ATOM 613 O O . LEU A 1 75 ? -9.996 14.422 8.717 1.00 93.25 75 LEU A O 1
ATOM 617 N N . GLN A 1 76 ? -8.892 12.578 8.082 1.00 94.75 76 GLN A N 1
ATOM 618 C CA . GLN A 1 76 ? -10.090 11.753 7.899 1.00 94.75 76 GLN A CA 1
ATOM 619 C C . GLN A 1 76 ? -10.887 11.588 9.200 1.00 94.75 76 GLN A C 1
ATOM 621 O O . GLN A 1 76 ? -12.119 11.571 9.172 1.00 94.75 76 GLN A O 1
ATOM 626 N N . SER A 1 77 ? -10.217 11.519 10.354 1.00 94.06 77 SER A N 1
ATOM 627 C CA . SER A 1 77 ? -10.879 11.395 11.659 1.00 94.06 77 SER A CA 1
ATOM 628 C C . SER A 1 77 ? -11.747 12.609 12.016 1.00 94.06 77 SER A C 1
ATOM 630 O O . SER A 1 77 ? -12.696 12.484 12.789 1.00 94.06 77 SER A O 1
ATOM 632 N N . GLY A 1 78 ? -11.490 13.773 11.408 1.00 94.00 78 GLY A N 1
ATOM 633 C CA . GLY A 1 78 ? -12.354 14.950 11.526 1.00 94.00 78 GLY A CA 1
ATOM 634 C C . GLY A 1 78 ? -13.737 14.760 10.892 1.00 94.00 78 GLY A C 1
ATOM 635 O O . GLY A 1 78 ? -14.683 15.448 11.273 1.00 94.00 78 GLY A O 1
ATOM 636 N N . HIS A 1 79 ? -13.868 13.808 9.965 1.00 94.62 79 HIS A N 1
ATOM 637 C CA . HIS A 1 79 ? -15.080 13.581 9.173 1.00 94.62 79 HIS A CA 1
ATOM 638 C C . HIS A 1 79 ? -15.703 12.195 9.388 1.00 94.62 79 HIS A C 1
ATOM 640 O O . HIS A 1 79 ? -16.889 12.013 9.119 1.00 94.62 79 HIS A O 1
ATOM 646 N N . ILE A 1 80 ? -14.933 11.222 9.883 1.00 95.38 80 ILE A N 1
ATOM 647 C CA . ILE A 1 80 ? -15.375 9.838 10.083 1.00 95.38 80 ILE A CA 1
ATOM 648 C C . ILE A 1 80 ? -15.432 9.539 11.584 1.00 95.38 80 ILE A C 1
ATOM 650 O O . ILE A 1 80 ? -14.409 9.304 12.230 1.00 95.38 80 ILE A O 1
ATOM 654 N N . GLU A 1 81 ? -16.646 9.498 12.139 1.00 94.62 81 GLU A N 1
ATOM 655 C CA . GLU A 1 81 ? -16.873 9.284 13.577 1.00 94.62 81 GLU A CA 1
ATOM 656 C C . GLU A 1 81 ? -16.291 7.953 14.076 1.00 94.62 81 GLU A C 1
ATOM 658 O O . GLU A 1 81 ? -15.685 7.899 15.146 1.00 94.62 81 GLU A O 1
ATOM 663 N N . LEU A 1 82 ? -16.413 6.890 13.274 1.00 93.56 82 LEU A N 1
ATOM 664 C CA . LEU A 1 82 ? -15.836 5.584 13.585 1.00 93.56 82 LEU A CA 1
ATOM 665 C C . LEU A 1 82 ? -14.314 5.654 13.729 1.00 93.56 82 LEU A C 1
ATOM 667 O O . LEU A 1 82 ? -13.771 5.177 14.722 1.00 93.56 82 LEU A O 1
ATOM 671 N N . LEU A 1 83 ? -13.638 6.292 12.772 1.00 94.00 83 LEU A N 1
ATOM 672 C CA . LEU A 1 83 ? -12.190 6.457 12.801 1.00 94.00 83 LEU A CA 1
ATOM 673 C C . LEU A 1 83 ? -11.772 7.265 14.031 1.00 94.00 83 LEU A C 1
ATOM 675 O O . LEU A 1 83 ? -10.901 6.832 14.779 1.00 94.00 83 LEU A O 1
ATOM 679 N N . LYS A 1 84 ? -12.457 8.383 14.297 1.00 94.12 84 LYS A N 1
ATOM 680 C CA . LYS A 1 84 ? -12.224 9.205 15.489 1.00 94.12 84 LYS A CA 1
ATOM 681 C C . LYS A 1 84 ? -12.328 8.387 16.774 1.00 94.12 84 LYS A C 1
ATOM 683 O O . LYS A 1 84 ? -11.413 8.420 17.590 1.00 94.12 84 LYS A O 1
ATOM 688 N N . LYS A 1 85 ? -13.405 7.611 16.928 1.00 92.50 85 LYS A N 1
ATOM 689 C CA . LYS A 1 85 ? -13.628 6.723 18.079 1.00 92.50 85 LYS A CA 1
ATOM 690 C C . LYS A 1 85 ? -12.504 5.693 18.228 1.00 92.50 85 LYS A C 1
ATOM 692 O O . LYS A 1 85 ? -12.032 5.475 19.343 1.00 92.50 85 LYS A O 1
ATOM 697 N N . CYS A 1 86 ? -12.074 5.068 17.132 1.00 90.31 86 CYS A N 1
ATOM 698 C CA . CYS A 1 86 ? -10.975 4.100 17.136 1.00 90.31 86 CYS A CA 1
ATOM 699 C C . CYS A 1 86 ? -9.643 4.740 17.552 1.00 90.31 86 CYS A C 1
ATOM 701 O O . CYS A 1 86 ? -8.898 4.129 18.312 1.00 90.31 86 CYS A O 1
ATOM 703 N N . LEU A 1 87 ? -9.369 5.975 17.125 1.00 89.00 87 LEU A N 1
ATOM 704 C CA . LEU A 1 87 ? -8.147 6.694 17.495 1.00 89.00 87 LEU A CA 1
ATOM 705 C C . LEU A 1 87 ? -8.147 7.143 18.965 1.00 89.00 87 LEU A C 1
ATOM 707 O O . LEU A 1 87 ? -7.126 7.028 19.635 1.00 89.00 87 LEU A O 1
ATOM 711 N N . THR A 1 88 ? -9.277 7.629 19.491 1.00 88.06 88 THR A N 1
ATOM 712 C CA . THR A 1 88 ? -9.339 8.189 20.856 1.00 88.06 88 THR A CA 1
ATOM 713 C C . THR A 1 88 ? -9.573 7.148 21.942 1.00 88.06 88 THR A C 1
ATOM 715 O O . THR A 1 88 ? -9.139 7.316 23.079 1.00 88.06 88 THR A O 1
ATOM 718 N N . SER A 1 89 ? -10.345 6.109 21.631 1.00 85.69 89 SER A N 1
ATOM 719 C CA . SER A 1 89 ? -10.879 5.165 22.622 1.00 85.69 89 SER A CA 1
ATOM 720 C C . SER A 1 89 ? -10.640 3.709 22.235 1.00 85.69 89 SER A C 1
ATOM 722 O O . SER A 1 89 ? -11.111 2.805 22.927 1.00 85.69 89 SER A O 1
ATOM 724 N N . GLY A 1 90 ? -9.930 3.472 21.130 1.00 79.94 90 GLY A N 1
ATOM 725 C CA . GLY A 1 90 ? -9.556 2.138 20.700 1.00 79.94 90 GLY A CA 1
ATOM 726 C C . GLY A 1 90 ? -8.504 1.504 21.614 1.00 79.94 90 GLY A C 1
ATOM 727 O O . GLY A 1 90 ? -7.746 2.192 22.306 1.00 79.94 90 GLY A O 1
ATOM 728 N N . PRO A 1 91 ? -8.436 0.168 21.633 1.00 77.88 91 PRO A N 1
ATOM 729 C CA . PRO A 1 91 ? -7.421 -0.541 22.392 1.00 77.88 91 PRO A CA 1
ATOM 730 C C . PRO A 1 91 ? -6.030 -0.261 21.799 1.00 77.88 91 PRO A C 1
ATOM 732 O O . PRO A 1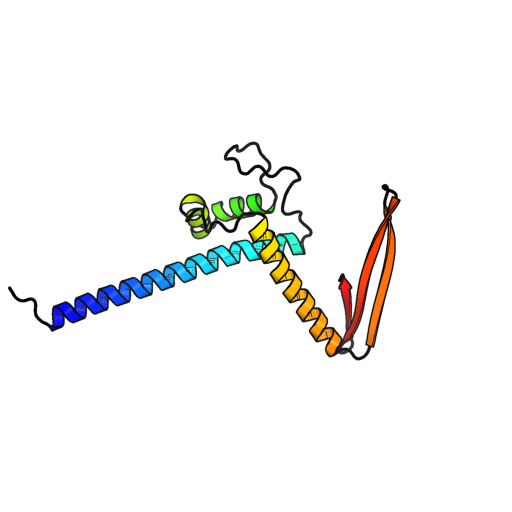 91 ? -5.795 -0.464 20.608 1.00 77.88 91 PRO A O 1
ATOM 735 N N . ARG A 1 92 ? -5.083 0.187 22.637 1.00 73.75 92 ARG A N 1
ATOM 736 C CA . ARG A 1 92 ? -3.731 0.602 22.201 1.00 73.75 92 ARG A CA 1
ATOM 737 C C . ARG A 1 92 ? -2.968 -0.483 21.434 1.00 73.75 92 ARG A C 1
ATOM 739 O O . ARG A 1 92 ? -2.176 -0.171 20.555 1.00 73.75 92 ARG A O 1
ATOM 746 N N . ASN A 1 93 ? -3.219 -1.756 21.737 1.00 73.38 93 ASN A N 1
ATOM 747 C CA . ASN A 1 93 ? -2.595 -2.894 21.059 1.00 73.38 93 ASN A CA 1
ATOM 748 C C . ASN A 1 93 ? -3.153 -3.172 19.651 1.00 73.38 93 ASN A C 1
ATOM 750 O O . ASN A 1 93 ? -2.586 -4.003 18.949 1.00 73.38 93 ASN A O 1
ATOM 754 N N . ALA A 1 94 ? -4.238 -2.511 19.235 1.00 73.69 94 ALA A N 1
ATOM 755 C CA . ALA A 1 94 ? -4.854 -2.689 17.919 1.00 73.69 94 ALA A CA 1
ATOM 756 C C . ALA A 1 94 ? -4.966 -1.372 17.136 1.00 73.69 94 ALA A C 1
ATOM 758 O O . ALA A 1 94 ? -5.839 -1.233 16.283 1.00 73.69 94 ALA A O 1
ATOM 759 N N . SER A 1 95 ? -4.081 -0.405 17.403 1.00 79.88 95 SER A N 1
ATOM 760 C CA . SER A 1 95 ? -4.061 0.848 16.644 1.00 79.88 95 SER A CA 1
ATOM 761 C C . SER A 1 95 ? -3.742 0.614 15.164 1.00 79.88 95 SER A C 1
ATOM 763 O O . SER A 1 95 ? -4.292 1.302 14.319 1.00 79.88 95 SER A O 1
ATOM 765 N N . LEU A 1 96 ? -2.896 -0.366 14.820 1.00 86.44 96 LEU A N 1
ATOM 766 C CA . LEU A 1 96 ? -2.473 -0.668 13.438 1.00 86.44 96 LEU A CA 1
ATOM 767 C C . LEU A 1 96 ? -1.809 0.508 12.690 1.00 86.44 96 LEU A C 1
ATOM 769 O O . LEU A 1 96 ? -1.547 0.418 11.495 1.00 86.44 96 LEU A O 1
ATOM 773 N N . LEU A 1 97 ? -1.493 1.596 13.395 1.00 88.75 97 LEU A N 1
ATOM 774 C CA . LEU A 1 97 ? -0.883 2.799 12.826 1.00 88.75 97 LEU A CA 1
ATOM 775 C C . LEU A 1 97 ? 0.641 2.710 12.748 1.00 88.75 97 LEU A C 1
ATOM 777 O O . LEU A 1 97 ? 1.271 3.461 12.011 1.00 88.75 97 LEU A O 1
ATOM 781 N N . GLY A 1 98 ? 1.237 1.801 13.520 1.00 86.62 98 GLY A N 1
ATOM 782 C CA . GLY A 1 98 ? 2.682 1.667 13.619 1.00 86.62 98 GLY A CA 1
ATOM 783 C C . GLY A 1 98 ? 3.345 1.273 12.300 1.00 86.62 98 GLY A C 1
ATOM 784 O O . GLY A 1 98 ? 2.788 0.559 11.466 1.00 86.62 98 GLY A O 1
ATOM 785 N N . ASN A 1 99 ? 4.603 1.673 12.167 1.00 87.38 99 ASN A N 1
ATOM 786 C CA . ASN A 1 99 ? 5.429 1.488 10.974 1.00 87.38 99 ASN A CA 1
ATOM 787 C C . ASN A 1 99 ? 5.503 0.057 10.443 1.00 87.38 99 ASN A C 1
ATOM 789 O O . ASN A 1 99 ? 5.524 -0.160 9.232 1.00 87.38 99 ASN A O 1
ATOM 793 N N . HIS A 1 100 ? 5.521 -0.921 11.343 1.00 89.25 100 HIS A N 1
ATOM 794 C CA . HIS A 1 100 ? 5.528 -2.335 10.990 1.00 89.25 100 HIS A CA 1
ATOM 795 C C . HIS A 1 100 ? 4.194 -2.781 10.374 1.00 89.25 100 HIS A C 1
ATOM 797 O O . HIS A 1 100 ? 4.204 -3.516 9.392 1.00 89.25 100 HIS A O 1
ATOM 803 N N . TYR A 1 101 ? 3.053 -2.297 10.876 1.00 91.12 101 TYR A N 1
ATOM 804 C CA . TYR A 1 101 ? 1.743 -2.590 10.289 1.00 91.12 101 TYR A CA 1
ATOM 805 C C . TYR A 1 101 ? 1.588 -1.957 8.908 1.00 91.12 101 TYR A C 1
ATOM 807 O O . TYR A 1 101 ? 1.167 -2.642 7.979 1.00 91.12 101 TYR A O 1
ATOM 815 N N . GLN A 1 102 ? 2.001 -0.695 8.750 1.00 91.62 102 GLN A N 1
ATOM 816 C CA . GLN A 1 102 ? 2.013 -0.025 7.447 1.00 91.62 102 GLN A CA 1
ATOM 817 C C . GLN A 1 102 ? 2.835 -0.822 6.422 1.00 91.62 102 GLN A C 1
ATOM 819 O O . GLN A 1 102 ? 2.357 -1.106 5.326 1.00 91.62 102 GLN A O 1
ATOM 824 N N . ASN A 1 103 ? 4.050 -1.238 6.798 1.00 93.81 103 ASN A N 1
ATOM 825 C CA . ASN A 1 103 ? 4.926 -2.024 5.927 1.00 93.81 103 ASN A CA 1
ATOM 826 C C . ASN A 1 103 ? 4.320 -3.395 5.590 1.00 93.81 103 ASN A C 1
ATOM 828 O O . ASN A 1 103 ? 4.395 -3.825 4.443 1.00 93.81 103 ASN A O 1
ATOM 832 N N . ASN A 1 104 ? 3.686 -4.064 6.557 1.00 95.31 104 ASN A N 1
ATOM 833 C CA . ASN A 1 104 ? 3.022 -5.347 6.322 1.00 95.31 104 ASN A CA 1
ATOM 834 C C . ASN A 1 104 ? 1.855 -5.207 5.336 1.00 95.31 104 ASN A C 1
ATOM 836 O O . ASN A 1 104 ? 1.733 -6.012 4.417 1.00 95.31 104 ASN A O 1
ATOM 840 N N . ILE A 1 105 ? 1.020 -4.176 5.494 1.00 94.88 105 ILE A N 1
ATOM 841 C CA . ILE A 1 105 ? -0.087 -3.904 4.568 1.00 94.88 105 ILE A CA 1
ATOM 842 C C . ILE A 1 105 ? 0.455 -3.616 3.165 1.00 94.88 105 ILE A C 1
ATOM 844 O O . ILE A 1 105 ? -0.019 -4.210 2.200 1.00 94.88 105 ILE A O 1
ATOM 848 N N . LEU A 1 106 ? 1.478 -2.764 3.043 1.00 95.38 106 LEU A N 1
ATOM 849 C CA . LEU A 1 106 ? 2.120 -2.486 1.756 1.00 95.38 106 LEU A CA 1
ATOM 850 C C . LEU A 1 106 ? 2.708 -3.745 1.112 1.00 95.38 106 LEU A C 1
ATOM 852 O O . LEU A 1 106 ? 2.573 -3.924 -0.093 1.00 95.38 106 LEU A O 1
ATOM 856 N N . SER A 1 107 ? 3.313 -4.633 1.903 1.00 96.19 107 SER A N 1
ATOM 857 C CA . SER A 1 107 ? 3.836 -5.916 1.423 1.00 96.19 107 SER A CA 1
ATOM 858 C C . SER A 1 107 ? 2.728 -6.793 0.836 1.00 96.19 107 SER A C 1
ATOM 860 O O . SER A 1 107 ? 2.910 -7.370 -0.231 1.00 96.19 107 SER A O 1
ATOM 862 N N . ILE A 1 108 ? 1.565 -6.858 1.494 1.00 96.25 108 ILE A N 1
ATOM 863 C CA . ILE A 1 108 ? 0.396 -7.604 0.998 1.00 96.25 108 ILE A CA 1
ATOM 864 C C . ILE A 1 108 ? -0.129 -6.986 -0.307 1.00 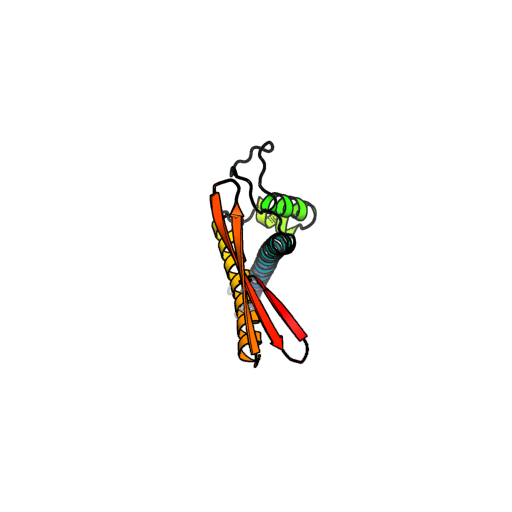96.25 108 ILE A C 1
ATOM 866 O O . ILE A 1 108 ? -0.432 -7.708 -1.255 1.00 96.25 108 ILE A O 1
ATOM 870 N N . LEU A 1 109 ? -0.211 -5.652 -0.382 1.00 94.81 109 LEU A N 1
ATOM 871 C CA . LEU A 1 109 ? -0.627 -4.952 -1.602 1.00 94.81 109 LEU A CA 1
ATOM 872 C C . LEU A 1 109 ? 0.349 -5.217 -2.759 1.00 94.81 109 LEU A C 1
ATOM 874 O O . LEU A 1 109 ? -0.082 -5.544 -3.864 1.00 94.81 109 LEU A O 1
ATOM 878 N N . ALA A 1 110 ? 1.655 -5.136 -2.495 1.00 95.00 110 ALA A N 1
ATOM 879 C CA . ALA A 1 110 ? 2.699 -5.422 -3.473 1.00 95.00 110 ALA A CA 1
ATOM 880 C C . ALA A 1 110 ? 2.651 -6.881 -3.951 1.00 95.00 110 ALA A C 1
ATOM 882 O O . ALA A 1 110 ? 2.761 -7.138 -5.147 1.00 95.00 110 ALA A O 1
ATOM 883 N N . GLU A 1 111 ? 2.419 -7.838 -3.047 1.00 96.31 111 GLU A N 1
ATOM 884 C CA . GLU A 1 111 ? 2.237 -9.245 -3.408 1.00 96.31 111 GLU A CA 1
ATOM 885 C C . GLU A 1 111 ? 1.028 -9.443 -4.332 1.00 96.31 111 GLU A C 1
ATOM 887 O O . GLU A 1 111 ? 1.123 -10.180 -5.313 1.00 96.31 111 GLU A O 1
ATOM 892 N N . GLY A 1 112 ? -0.082 -8.744 -4.075 1.00 95.12 112 GLY A N 1
ATOM 893 C CA . GLY A 1 112 ? -1.253 -8.745 -4.953 1.00 95.12 112 GLY A CA 1
ATOM 894 C C . GLY A 1 112 ? -0.924 -8.275 -6.373 1.00 95.12 112 GLY A C 1
ATOM 895 O O . GLY A 1 112 ? -1.264 -8.957 -7.341 1.00 95.12 112 GLY A O 1
ATOM 896 N N . VAL A 1 113 ? -0.197 -7.159 -6.501 1.00 94.31 113 VAL A N 1
ATOM 897 C CA . VAL A 1 113 ? 0.262 -6.632 -7.799 1.00 94.31 113 VAL A CA 1
ATOM 898 C C . VAL A 1 113 ? 1.205 -7.616 -8.496 1.00 94.31 113 VAL A C 1
ATOM 900 O O . VAL A 1 113 ? 1.039 -7.905 -9.679 1.00 94.31 113 VAL A O 1
ATOM 903 N N . LEU A 1 114 ? 2.164 -8.191 -7.769 1.00 95.31 114 LEU A N 1
ATOM 904 C CA . LEU A 1 114 ? 3.092 -9.178 -8.323 1.00 95.31 114 LEU A CA 1
ATOM 905 C C . LEU A 1 114 ? 2.376 -10.452 -8.777 1.00 95.31 114 LEU A C 1
ATOM 907 O O . LEU A 1 114 ? 2.746 -11.028 -9.797 1.00 95.31 114 LEU A O 1
ATOM 911 N N . ASN A 1 115 ? 1.365 -10.910 -8.040 1.00 96.62 115 ASN A N 1
ATOM 912 C CA . ASN A 1 115 ? 0.578 -12.079 -8.422 1.00 96.62 115 ASN A CA 1
ATOM 913 C C . ASN A 1 115 ? -0.241 -11.810 -9.685 1.00 96.62 115 ASN A C 1
ATOM 915 O O . ASN A 1 115 ? -0.215 -12.643 -10.588 1.00 96.62 115 ASN A O 1
ATOM 919 N N . TYR A 1 116 ? -0.848 -10.626 -9.798 1.00 95.00 116 TYR A N 1
ATOM 920 C CA . TYR A 1 116 ? -1.504 -10.179 -11.028 1.00 95.00 116 TYR A CA 1
ATOM 921 C C . TYR A 1 116 ? -0.538 -10.213 -12.229 1.00 95.00 116 TYR A C 1
ATOM 923 O O . TYR A 1 116 ? -0.816 -10.857 -13.239 1.00 95.00 116 TYR A O 1
ATOM 931 N N . ILE A 1 117 ? 0.655 -9.624 -12.085 1.00 95.12 117 ILE A N 1
ATOM 932 C CA . ILE A 1 117 ? 1.680 -9.621 -13.143 1.00 95.12 117 ILE A CA 1
ATOM 933 C C . ILE A 1 117 ? 2.123 -11.050 -13.503 1.00 95.12 117 ILE A C 1
ATOM 935 O O . ILE A 1 117 ? 2.304 -11.372 -14.677 1.00 95.12 117 ILE A O 1
ATOM 939 N N . LYS A 1 118 ? 2.297 -11.935 -12.511 1.00 94.56 118 LYS A N 1
ATOM 940 C CA . LYS A 1 118 ? 2.676 -13.342 -12.737 1.00 94.56 118 LYS A CA 1
ATOM 941 C C . LYS A 1 118 ? 1.606 -14.111 -13.507 1.00 94.56 118 LYS A C 1
ATOM 943 O O . LYS A 1 118 ? 1.954 -14.958 -14.328 1.00 94.56 118 LYS A O 1
ATOM 948 N N . GLU A 1 119 ? 0.331 -13.877 -13.217 1.00 96.00 119 GLU A N 1
ATOM 949 C CA . GLU A 1 119 ? -0.778 -14.514 -13.931 1.00 96.00 119 GLU A CA 1
ATOM 950 C C . GLU A 1 119 ? -0.825 -14.064 -15.392 1.00 96.00 119 GLU A C 1
ATOM 952 O O . GLU A 1 119 ? -0.860 -14.915 -16.287 1.00 96.00 119 GLU A O 1
ATOM 957 N N . ASP A 1 120 ? -0.703 -12.758 -15.63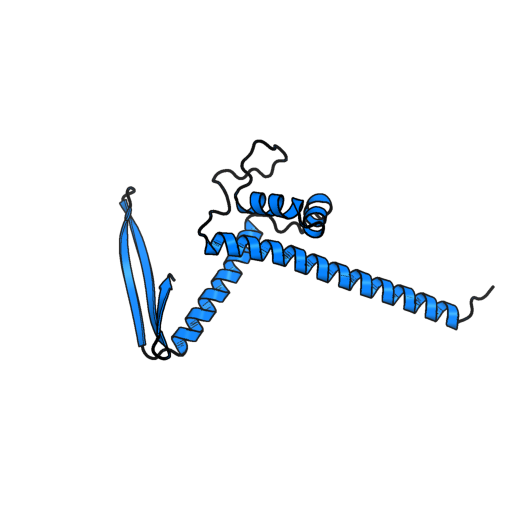6 1.00 95.38 120 ASP A N 1
ATOM 958 C CA . ASP A 1 120 ? -0.644 -12.196 -16.986 1.00 95.38 120 ASP A CA 1
ATOM 959 C C . ASP A 1 120 ? 0.559 -12.735 -17.774 1.00 95.38 120 ASP A C 1
ATOM 961 O O . ASP A 1 120 ? 0.419 -13.158 -18.925 1.00 95.38 120 ASP A O 1
ATOM 965 N N . LEU A 1 121 ? 1.730 -12.829 -17.137 1.00 94.38 121 LEU A N 1
ATOM 966 C CA . LEU A 1 121 ? 2.921 -13.424 -17.743 1.00 94.38 121 LEU A CA 1
ATOM 967 C C . LEU A 1 121 ? 2.753 -14.895 -18.112 1.00 94.38 121 LEU A C 1
ATOM 969 O O . LEU A 1 121 ? 3.211 -15.307 -19.173 1.00 94.38 121 LEU A O 1
ATOM 973 N N . ARG A 1 122 ? 2.128 -15.702 -17.247 1.00 95.06 122 ARG A N 1
ATOM 974 C CA . ARG A 1 122 ? 1.890 -17.129 -17.531 1.00 95.06 122 ARG A CA 1
ATOM 975 C C . ARG A 1 122 ? 0.981 -17.320 -18.742 1.00 95.06 122 ARG A C 1
ATOM 977 O O . ARG A 1 122 ? 1.109 -18.324 -19.438 1.00 95.06 122 ARG A O 1
ATOM 984 N N . ALA A 1 123 ? 0.065 -16.382 -18.976 1.00 95.88 123 ALA A N 1
ATOM 985 C CA . ALA A 1 123 ? -0.812 -16.381 -20.141 1.00 95.88 123 ALA A CA 1
ATOM 986 C C . ALA A 1 123 ? -0.145 -15.787 -21.397 1.00 95.88 123 ALA A C 1
ATOM 988 O O . ALA A 1 123 ? -0.558 -16.095 -22.519 1.00 95.88 123 ALA A O 1
ATOM 989 N N . ALA A 1 124 ? 0.866 -14.933 -21.232 1.00 96.06 124 ALA A N 1
ATOM 990 C CA . ALA A 1 124 ? 1.586 -14.315 -22.334 1.00 96.06 124 ALA A CA 1
ATOM 991 C C . ALA A 1 124 ? 2.516 -15.318 -23.035 1.00 96.06 124 ALA A C 1
ATOM 993 O O . ALA A 1 124 ? 3.286 -16.046 -22.415 1.00 96.06 124 ALA A O 1
ATOM 994 N N . LYS A 1 125 ? 2.490 -15.320 -24.373 1.00 95.06 125 LYS A N 1
ATOM 995 C CA . LYS A 1 125 ? 3.398 -16.156 -25.179 1.00 95.06 125 LYS A CA 1
ATOM 996 C C . LYS A 1 125 ? 4.809 -15.571 -25.269 1.00 95.06 125 LYS A C 1
ATOM 998 O O . LYS A 1 125 ? 5.775 -16.310 -25.436 1.00 95.06 125 LYS A O 1
ATOM 1003 N N . TYR A 1 126 ? 4.914 -14.246 -25.206 1.00 94.88 126 TYR A N 1
ATOM 1004 C CA . TYR A 1 126 ? 6.156 -13.510 -25.392 1.00 94.88 126 TYR A CA 1
ATOM 1005 C C . TYR A 1 126 ? 6.294 -12.455 -24.301 1.00 94.88 126 TYR A C 1
ATOM 1007 O O . TYR A 1 126 ? 5.352 -11.701 -24.040 1.00 94.88 126 TYR A O 1
ATOM 1015 N N . PHE A 1 127 ? 7.483 -12.386 -23.712 1.00 96.25 127 PHE A N 1
ATOM 1016 C CA . PHE A 1 127 ? 7.883 -11.337 -22.789 1.00 96.25 127 PHE A CA 1
ATOM 1017 C C . PHE A 1 127 ? 9.337 -10.945 -23.052 1.00 96.25 127 PHE A C 1
ATOM 1019 O O . PHE A 1 127 ? 10.108 -11.706 -23.636 1.00 96.25 127 PHE A O 1
ATOM 1026 N N . THR A 1 128 ? 9.697 -9.745 -22.623 1.00 96.38 128 THR A N 1
ATOM 1027 C CA . THR A 1 128 ? 11.059 -9.231 -22.604 1.00 96.38 128 THR A CA 1
ATOM 1028 C C . THR A 1 128 ? 11.293 -8.511 -21.287 1.00 96.38 128 THR A C 1
ATOM 1030 O O . THR A 1 128 ? 10.355 -8.036 -20.640 1.00 96.38 128 THR A O 1
ATOM 1033 N N . LEU A 1 129 ? 12.558 -8.429 -20.901 1.00 96.12 129 LEU A N 1
ATOM 1034 C CA . LEU A 1 129 ? 12.997 -7.686 -19.735 1.00 96.12 129 LEU A CA 1
ATOM 1035 C C . LEU A 1 129 ? 13.855 -6.522 -20.227 1.00 96.12 129 LEU A C 1
ATOM 1037 O O . LEU A 1 129 ? 14.805 -6.722 -20.981 1.00 96.12 129 LEU A O 1
ATOM 1041 N N . ILE A 1 130 ? 13.461 -5.309 -19.865 1.00 96.38 130 ILE A N 1
ATOM 1042 C CA . ILE A 1 130 ? 14.211 -4.088 -20.133 1.00 96.38 130 ILE A CA 1
ATOM 1043 C C . ILE A 1 130 ? 1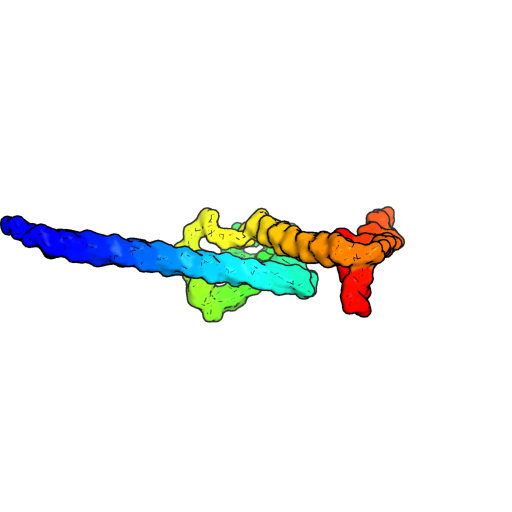4.991 -3.790 -18.861 1.00 96.38 130 ILE A C 1
ATOM 1045 O O . ILE A 1 130 ? 14.417 -3.716 -17.775 1.00 96.38 130 ILE A O 1
ATOM 1049 N N . VAL A 1 131 ? 16.301 -3.666 -19.012 1.00 96.12 131 VAL A N 1
ATOM 1050 C CA . VAL A 1 131 ? 17.224 -3.366 -17.924 1.00 96.12 131 VAL A CA 1
ATOM 1051 C C . VAL A 1 131 ? 17.852 -2.023 -18.241 1.00 96.12 131 VAL A C 1
ATOM 1053 O O . VAL A 1 131 ? 18.432 -1.871 -19.316 1.00 96.12 131 VAL A O 1
ATOM 1056 N N . ASP A 1 132 ? 17.718 -1.071 -17.328 1.00 95.06 132 ASP A N 1
ATOM 1057 C CA . ASP A 1 132 ? 18.376 0.229 -17.425 1.00 95.06 132 ASP A CA 1
ATOM 1058 C C . ASP A 1 132 ? 19.254 0.452 -16.198 1.00 95.06 132 ASP A C 1
ATOM 1060 O O . ASP A 1 132 ? 18.846 0.165 -15.070 1.00 95.06 132 ASP A O 1
ATOM 1064 N N . GLU A 1 133 ? 20.468 0.941 -16.422 1.00 94.75 133 GLU A N 1
ATOM 1065 C CA . GLU A 1 133 ? 21.440 1.195 -15.368 1.00 94.75 133 GLU A CA 1
ATOM 1066 C C . GLU A 1 133 ? 21.869 2.657 -15.415 1.00 94.75 133 GLU A C 1
ATOM 1068 O O . GLU A 1 133 ? 22.309 3.171 -16.444 1.00 94.75 133 GLU A O 1
ATOM 1073 N N . THR A 1 134 ? 21.762 3.333 -14.275 1.00 93.81 134 THR A N 1
ATOM 1074 C CA . THR A 1 134 ? 22.191 4.722 -14.128 1.00 93.81 134 THR A CA 1
ATOM 1075 C C . THR A 1 134 ? 23.054 4.887 -12.891 1.00 93.81 134 THR A C 1
ATOM 1077 O O . THR A 1 134 ? 22.909 4.174 -11.901 1.00 93.81 134 THR A O 1
ATOM 1080 N N . LYS A 1 135 ? 23.974 5.847 -12.932 1.00 94.50 135 LYS A N 1
ATOM 1081 C CA . LYS A 1 135 ? 24.874 6.138 -11.820 1.00 94.50 135 LYS A CA 1
ATOM 1082 C C . LYS A 1 135 ? 24.424 7.404 -11.114 1.00 94.50 135 LYS A C 1
ATOM 1084 O O . LYS A 1 135 ? 24.359 8.467 -11.730 1.00 94.50 135 LYS A O 1
ATOM 1089 N N . ASP A 1 136 ? 24.150 7.304 -9.819 1.00 93.06 136 ASP A N 1
ATOM 1090 C CA . ASP A 1 136 ? 23.749 8.461 -9.024 1.00 93.06 136 ASP A CA 1
ATOM 1091 C C . ASP A 1 136 ? 24.943 9.353 -8.623 1.00 93.06 136 ASP A C 1
ATOM 1093 O O . ASP A 1 136 ? 26.119 9.017 -8.806 1.00 93.06 136 ASP A O 1
ATOM 1097 N N . ILE A 1 137 ? 24.642 10.518 -8.037 1.00 90.88 137 ILE A N 1
ATOM 1098 C CA . ILE A 1 137 ? 25.644 11.490 -7.562 1.00 90.88 137 ILE A CA 1
ATOM 1099 C C . ILE A 1 137 ? 26.605 10.914 -6.508 1.00 90.88 137 ILE A C 1
ATOM 1101 O O . ILE A 1 137 ? 27.718 11.413 -6.345 1.00 90.88 137 ILE A O 1
ATOM 1105 N N . SER A 1 138 ? 26.198 9.852 -5.806 1.00 93.12 138 SER A N 1
ATOM 1106 C CA . SER A 1 138 ? 27.018 9.143 -4.821 1.00 93.12 138 SER A CA 1
ATOM 1107 C C . SER A 1 138 ? 27.898 8.061 -5.452 1.00 93.12 138 SER A C 1
ATOM 1109 O O . SER A 1 138 ? 28.607 7.348 -4.743 1.00 93.12 138 SER A O 1
ATOM 1111 N N . LYS A 1 139 ? 27.900 7.982 -6.792 1.00 92.50 139 LYS A N 1
ATOM 1112 C CA . LYS A 1 139 ? 28.584 6.976 -7.608 1.00 92.50 139 LYS A CA 1
ATOM 1113 C C . LYS A 1 139 ? 28.051 5.559 -7.395 1.00 92.50 139 LYS A C 1
ATOM 1115 O O . LYS A 1 139 ? 28.761 4.617 -7.745 1.00 92.50 139 LYS A O 1
ATOM 1120 N N . LYS A 1 140 ? 26.839 5.405 -6.855 1.00 93.56 140 LYS A N 1
ATOM 1121 C CA . LYS A 1 140 ? 26.167 4.108 -6.770 1.00 93.56 140 LYS A CA 1
ATOM 1122 C C . LYS A 1 140 ? 25.408 3.842 -8.061 1.00 93.56 140 LYS A C 1
ATOM 1124 O O . LYS A 1 140 ? 24.749 4.732 -8.596 1.00 93.56 140 LYS A O 1
ATOM 1129 N N . GLU A 1 141 ? 25.539 2.620 -8.549 1.00 92.81 141 GLU A N 1
ATOM 1130 C CA . GLU A 1 141 ? 24.764 2.114 -9.676 1.00 92.81 141 GLU A CA 1
ATOM 1131 C C . GLU A 1 141 ? 23.342 1.804 -9.193 1.00 92.81 141 GLU A C 1
ATOM 1133 O O . GLU A 1 141 ? 23.144 1.210 -8.131 1.00 92.81 141 GLU A O 1
ATOM 1138 N N . GLN A 1 142 ? 22.356 2.271 -9.950 1.00 92.69 142 GLN A N 1
ATOM 1139 C CA . GLN A 1 142 ? 20.934 2.034 -9.747 1.00 92.69 142 GLN A CA 1
ATOM 1140 C C . GLN A 1 142 ? 20.432 1.258 -10.960 1.00 92.69 142 GLN A C 1
ATOM 1142 O O . GLN A 1 142 ? 20.553 1.730 -12.092 1.00 92.69 142 GLN A O 1
ATOM 1147 N N . LEU A 1 143 ? 19.881 0.071 -10.713 1.00 93.56 143 LEU A N 1
ATOM 1148 C CA . LEU A 1 143 ? 19.364 -0.823 -11.742 1.00 93.56 143 LEU A CA 1
ATOM 1149 C C . LEU A 1 143 ? 17.837 -0.789 -11.731 1.00 93.56 143 LEU A C 1
ATOM 1151 O O . LEU A 1 143 ? 17.219 -1.041 -10.698 1.00 93.56 143 LEU A O 1
ATOM 1155 N N . THR A 1 144 ? 17.237 -0.525 -12.885 1.00 93.56 144 THR A N 1
ATOM 1156 C CA . THR A 1 144 ? 15.787 -0.562 -13.083 1.00 93.56 144 THR A CA 1
ATOM 1157 C C . THR A 1 144 ? 15.424 -1.748 -13.964 1.00 93.56 144 THR A C 1
ATOM 1159 O O . THR A 1 144 ? 16.007 -1.934 -15.033 1.00 93.56 144 THR A O 1
ATOM 1162 N N . LEU A 1 145 ? 14.448 -2.544 -13.525 1.00 94.88 145 LEU A N 1
ATOM 1163 C CA . LEU A 1 145 ? 13.923 -3.686 -14.268 1.00 94.88 145 LEU A CA 1
ATOM 1164 C C . LEU A 1 145 ? 12.478 -3.401 -14.676 1.00 94.88 145 LEU A C 1
ATOM 1166 O O . LEU A 1 145 ? 11.620 -3.143 -13.832 1.00 94.88 145 LEU A O 1
ATOM 1170 N N . ILE A 1 146 ? 12.209 -3.464 -15.977 1.00 96.38 146 ILE A N 1
ATOM 1171 C CA . ILE A 1 146 ? 10.858 -3.353 -16.526 1.00 96.38 146 ILE A CA 1
ATOM 1172 C C . ILE A 1 146 ? 10.537 -4.639 -17.265 1.00 96.38 146 ILE A C 1
ATOM 1174 O O . ILE A 1 146 ? 11.230 -5.065 -18.190 1.00 96.38 146 ILE A O 1
ATOM 1178 N N . LEU A 1 147 ? 9.439 -5.253 -16.864 1.00 96.31 147 LEU A N 1
ATOM 1179 C CA . LEU A 1 147 ? 8.881 -6.417 -17.509 1.00 96.31 147 LEU A CA 1
ATOM 1180 C C . LEU A 1 147 ? 7.854 -5.977 -18.551 1.00 96.31 147 LEU A C 1
ATOM 1182 O O . LEU A 1 147 ? 6.879 -5.303 -18.221 1.00 96.31 147 LEU A O 1
ATOM 1186 N N . ARG A 1 148 ? 8.046 -6.407 -19.797 1.00 96.94 148 ARG A N 1
ATOM 1187 C CA . ARG A 1 148 ? 7.160 -6.093 -20.921 1.00 96.94 148 ARG A CA 1
ATOM 1188 C C . ARG A 1 148 ? 6.673 -7.374 -21.579 1.00 96.94 148 ARG A C 1
ATOM 1190 O O . ARG A 1 148 ? 7.486 -8.222 -21.937 1.00 96.94 148 ARG A O 1
ATOM 1197 N N . TYR A 1 149 ? 5.369 -7.530 -21.780 1.00 96.75 149 TYR A N 1
ATOM 1198 C CA . TYR A 1 149 ? 4.801 -8.754 -22.362 1.00 96.75 149 TYR A CA 1
ATOM 1199 C C . TYR A 1 149 ? 3.647 -8.468 -23.320 1.00 96.75 149 TYR A C 1
ATOM 1201 O O . TYR A 1 149 ? 3.102 -7.373 -23.331 1.00 96.75 149 TYR A O 1
ATOM 1209 N N . VAL A 1 150 ? 3.296 -9.442 -24.167 1.00 96.62 150 VAL A N 1
ATOM 1210 C CA . VAL A 1 150 ? 2.175 -9.325 -25.115 1.00 96.62 150 VAL A CA 1
ATOM 1211 C C . VAL A 1 150 ? 1.013 -10.187 -24.641 1.00 96.62 150 VAL A C 1
ATOM 1213 O O . VAL A 1 150 ? 1.114 -11.416 -24.621 1.00 96.62 150 VAL A O 1
ATOM 1216 N N . LEU A 1 151 ? -0.112 -9.548 -24.322 1.00 96.00 151 LEU A N 1
ATOM 1217 C CA . LEU A 1 151 ? -1.324 -10.218 -23.863 1.00 96.00 151 LEU A CA 1
ATOM 1218 C C . LEU A 1 151 ? -2.543 -9.671 -24.608 1.00 96.00 151 LEU A C 1
ATOM 1220 O O . LEU A 1 151 ? -2.855 -8.488 -24.530 1.00 96.00 151 LEU A O 1
ATOM 1224 N N . LYS A 1 152 ? -3.247 -10.544 -25.343 1.00 94.69 152 LYS A N 1
ATOM 1225 C CA . LYS A 1 152 ? -4.506 -10.218 -26.050 1.00 94.69 152 LYS A CA 1
ATOM 1226 C C . LYS A 1 152 ? -4.427 -8.956 -26.936 1.00 94.69 152 LYS A C 1
ATOM 1228 O O . LYS A 1 152 ? -5.382 -8.195 -27.023 1.00 94.69 152 LYS A O 1
ATOM 1233 N N . GLY A 1 153 ? -3.290 -8.739 -27.600 1.00 93.31 153 GLY A N 1
ATOM 1234 C CA . GLY A 1 153 ? -3.072 -7.581 -28.479 1.00 93.31 153 GLY A CA 1
ATOM 1235 C C . GLY A 1 153 ? -2.678 -6.285 -27.759 1.00 93.31 153 GLY A C 1
ATOM 1236 O O . GLY A 1 153 ? -2.478 -5.272 -28.421 1.00 93.31 153 GLY A O 1
ATOM 1237 N N . VAL A 1 154 ? -2.524 -6.317 -26.434 1.00 95.56 154 VAL A N 1
ATOM 1238 C CA . VAL A 1 154 ? -1.989 -5.220 -25.618 1.00 95.56 154 VAL A CA 1
ATOM 1239 C C . VAL A 1 154 ? -0.556 -5.554 -25.208 1.00 95.56 154 VAL A C 1
ATOM 1241 O O . VAL A 1 154 ? -0.186 -6.729 -25.112 1.00 95.56 154 VAL A O 1
ATOM 1244 N N . VAL A 1 155 ? 0.255 -4.521 -24.974 1.00 96.00 155 VAL A N 1
ATOM 1245 C CA . VAL A 1 155 ? 1.644 -4.655 -24.521 1.00 96.00 155 VAL A CA 1
ATOM 1246 C C . VAL A 1 155 ? 1.830 -3.944 -23.176 1.00 96.00 155 VAL A C 1
ATOM 1248 O O . VAL A 1 155 ? 2.200 -2.770 -23.176 1.00 96.00 155 VAL A O 1
ATOM 1251 N N . PRO A 1 156 ? 1.524 -4.597 -22.038 1.00 95.44 156 PRO A N 1
ATOM 1252 C CA . PRO A 1 156 ? 1.759 -4.016 -20.720 1.00 95.44 156 PRO A CA 1
ATOM 1253 C C . PRO A 1 156 ? 3.250 -3.929 -20.378 1.00 95.44 156 PRO A C 1
ATOM 1255 O O . PRO A 1 156 ? 4.053 -4.758 -20.818 1.00 95.44 156 PRO A O 1
ATOM 1258 N N . GLU A 1 157 ? 3.589 -2.941 -19.551 1.00 96.12 157 GLU A N 1
ATOM 1259 C CA . GLU A 1 157 ? 4.927 -2.692 -19.011 1.00 96.12 157 GLU A CA 1
ATOM 1260 C C . GLU A 1 157 ? 4.816 -2.455 -17.499 1.00 96.12 157 GLU A C 1
ATOM 1262 O O . GLU A 1 157 ? 4.027 -1.617 -17.057 1.00 96.12 157 GLU A O 1
ATOM 1267 N N . HIS A 1 158 ? 5.581 -3.202 -16.699 1.00 95.06 158 HIS A N 1
ATOM 1268 C CA . HIS A 1 158 ? 5.557 -3.106 -15.238 1.00 95.06 158 HIS A CA 1
ATOM 1269 C C . HIS A 1 158 ? 6.965 -3.037 -14.653 1.00 95.06 158 HIS A C 1
ATOM 1271 O O . HIS A 1 158 ? 7.833 -3.820 -15.038 1.00 95.06 158 HIS A O 1
ATOM 1277 N N . PHE A 1 159 ? 7.160 -2.148 -13.679 1.00 91.31 159 PHE A N 1
ATOM 1278 C CA . PHE A 1 159 ? 8.324 -2.185 -12.795 1.00 91.31 159 PHE A CA 1
ATOM 1279 C C . PHE A 1 159 ? 8.213 -3.385 -11.850 1.00 91.31 159 PHE A C 1
ATOM 1281 O O . PHE A 1 159 ? 7.122 -3.659 -11.337 1.00 91.31 159 PHE A O 1
ATOM 1288 N N . ILE A 1 160 ? 9.326 -4.092 -11.644 1.00 87.94 160 ILE A N 1
ATOM 1289 C CA . ILE A 1 160 ? 9.417 -5.281 -10.780 1.00 87.94 160 ILE A CA 1
ATOM 1290 C C . ILE A 1 160 ? 10.558 -5.178 -9.774 1.00 87.94 160 ILE A C 1
ATOM 1292 O O . ILE A 1 160 ? 11.566 -4.508 -10.089 1.00 87.94 160 ILE A O 1
#

Radius of gyration: 24.67 Å; chains: 1; bounding box: 70×43×72 Å

Sequence (160 aa):
MIVPSNTRRLYLHRKITQLVTGRRKEVEENRQYVMILIETLHYCAQQGVALRGHREVDTEDTDINLGNFLSLINLQSGHIELLKKCLTSGPRNASLLGNHYQNNILSILAEGVLNYIKEDLRAAKYFTLIVDETKDISKKEQLTLILRYVLKGVVPEHFI

pLDDT: mean 88.64, std 11.36, range [46.25, 96.94]

Secondary structure (DSSP, 8-state):
----HHHHHHHHHHHHHHHHHHHHHHHHHHHHHHHHHHHHHHHHHHHT--S--S----SS-TTS--HHHHHHHHHHHTT-HHHHHHHHHS-GGG---SHHHHHHHHHHHHHHHHHHHHHHHHH-SEEEEEEEEEE-TTS-EEEEEEEEEEBTTB--EEE-

Foldseek 3Di:
DDDDPVVVVVVVVVVVVVVVVVVVVVVVLLVVLVVVLLVLLVVCVVVVAWQDDPDQDPDPDPVDDNGPSVVVLVVVLVPDVSSVCCVPPNDPVSNLSDPVSSVVSVVVVVVVVVVVVVVQVVQFPDKDWDWDWDADPVRDIDIWIWIWTDGPNDIDIDTD

Organism: Amphimedon queenslandica (NCBI:txid400682)